Protein AF-A0A7W1AV63-F1 (afdb_monomer)

pLDDT: mean 93.71, std 8.54, range [54.28, 98.62]

Secondary structure (DSSP, 8-state):
----STTHHHHHHHHHHHHHT------HHHHHHHHHHHT---B--TT-TTSSSB-HHHHHHHHHHHHHHHHHHHHT-

Radius of gyration: 14.27 Å; Cα contacts (8 Å, |Δi|>4): 55; chains: 1; bounding box: 32×38×35 Å

Sequence (77 aa):
MGIDDLFYPDNRIRSLCDRENIPVITLAPELQAYAEKTGSFLHGFGSDLGNGHWNVVGHRVAGELIAQKLKDIVLGK

Structure (mmCIF, N/CA/C/O backbone):
data_AF-A0A7W1AV63-F1
#
_entry.id   AF-A0A7W1AV63-F1
#
loop_
_atom_site.group_PDB
_atom_site.id
_atom_site.type_symbol
_atom_site.label_atom_id
_atom_site.label_alt_id
_atom_site.label_comp_id
_atom_site.label_asym_id
_atom_site.label_entity_id
_atom_site.label_seq_id
_atom_site.pdbx_PDB_ins_code
_atom_site.Cartn_x
_atom_site.Cartn_y
_atom_site.Cartn_z
_atom_site.occupancy
_atom_site.B_iso_or_equiv
_atom_site.auth_seq_id
_atom_site.auth_comp_id
_atom_site.auth_asym_id
_atom_site.auth_atom_id
_atom_site.pdbx_PDB_model_num
ATOM 1 N N . MET A 1 1 ? -1.001 -26.986 1.870 1.00 54.28 1 MET A N 1
ATOM 2 C CA . MET A 1 1 ? -0.400 -25.935 2.719 1.00 54.28 1 MET A CA 1
ATOM 3 C C . MET A 1 1 ? -1.494 -24.903 2.937 1.00 54.28 1 MET A C 1
ATOM 5 O O . MET A 1 1 ? -2.037 -24.450 1.945 1.00 54.28 1 MET A O 1
ATOM 9 N N . GLY A 1 2 ? -1.918 -24.663 4.182 1.00 63.34 2 GLY A N 1
ATOM 10 C CA . GLY A 1 2 ? -3.129 -23.891 4.522 1.00 63.34 2 GLY A CA 1
ATOM 11 C C . GLY A 1 2 ? -2.962 -22.373 4.417 1.00 63.34 2 GLY A C 1
ATOM 12 O O . GLY A 1 2 ? -3.120 -21.680 5.415 1.00 63.34 2 GLY A O 1
ATOM 13 N N . ILE A 1 3 ? -2.567 -21.884 3.241 1.00 72.62 3 ILE A N 1
ATOM 14 C CA . ILE A 1 3 ? -2.595 -20.460 2.895 1.00 72.62 3 ILE A CA 1
ATOM 15 C C . ILE A 1 3 ? -3.648 -20.317 1.800 1.00 72.62 3 ILE A C 1
ATOM 17 O O . ILE A 1 3 ? -3.449 -20.825 0.697 1.00 72.62 3 ILE A O 1
ATOM 21 N N . ASP A 1 4 ? -4.762 -19.674 2.137 1.00 78.44 4 ASP A N 1
ATOM 22 C CA . ASP A 1 4 ? -5.934 -19.593 1.259 1.00 78.44 4 ASP A CA 1
ATOM 23 C C . ASP A 1 4 ? -5.787 -18.508 0.180 1.00 78.44 4 ASP A C 1
ATOM 25 O O . ASP A 1 4 ? -6.332 -18.645 -0.913 1.00 78.44 4 ASP A O 1
ATOM 29 N N . ASP A 1 5 ? -5.011 -17.454 0.453 1.00 88.19 5 ASP A N 1
ATOM 30 C CA . ASP A 1 5 ? -4.730 -16.373 -0.491 1.00 88.19 5 ASP A CA 1
ATOM 31 C C . ASP A 1 5 ? -3.387 -15.668 -0.195 1.00 88.19 5 ASP A C 1
ATOM 33 O O . ASP A 1 5 ? -2.760 -15.856 0.853 1.00 88.19 5 ASP A O 1
ATOM 37 N N . LEU A 1 6 ? -2.938 -14.829 -1.138 1.00 89.62 6 LEU A N 1
ATOM 38 C CA . LEU A 1 6 ? -1.731 -13.997 -0.994 1.00 89.62 6 LEU A CA 1
ATOM 39 C C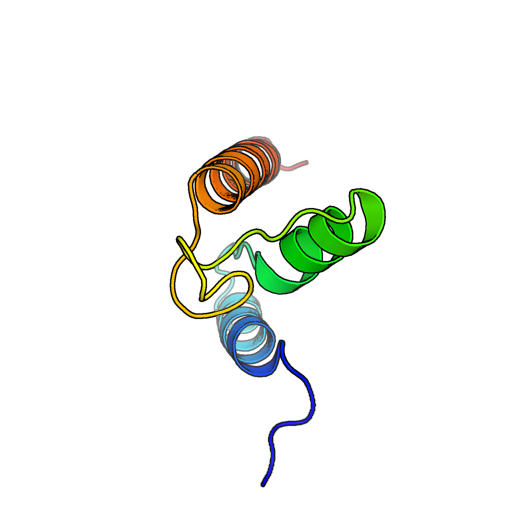 . LEU A 1 6 ? -1.855 -12.934 0.112 1.00 89.62 6 LEU A C 1
ATOM 41 O O . LEU A 1 6 ? -0.855 -12.340 0.513 1.00 89.62 6 LEU A O 1
ATOM 45 N N . PHE A 1 7 ? -3.067 -12.698 0.609 1.00 93.81 7 PHE A N 1
ATOM 46 C CA . PHE A 1 7 ? -3.394 -11.715 1.633 1.00 93.81 7 PHE A CA 1
ATOM 47 C C . PHE A 1 7 ? -3.502 -12.325 3.030 1.00 93.81 7 PHE A C 1
ATOM 49 O O . PHE A 1 7 ? -3.767 -11.594 3.981 1.00 93.81 7 PHE A O 1
ATOM 56 N N . TYR A 1 8 ? -3.251 -13.627 3.197 1.00 93.62 8 TYR A N 1
ATOM 57 C CA . TYR A 1 8 ? -3.364 -14.315 4.479 1.00 93.62 8 TYR A CA 1
ATOM 58 C C . TYR A 1 8 ? -2.622 -13.597 5.623 1.00 93.62 8 TYR A C 1
ATOM 60 O O . TYR A 1 8 ? -3.205 -13.470 6.704 1.00 93.62 8 TYR A O 1
ATOM 68 N N . PRO A 1 9 ? -1.392 -13.065 5.438 1.00 92.12 9 PRO A N 1
ATOM 69 C CA . PRO A 1 9 ? -0.738 -12.266 6.473 1.00 92.12 9 PRO A CA 1
ATOM 70 C C . PRO A 1 9 ? -1.548 -11.025 6.881 1.00 92.12 9 PRO A C 1
ATOM 72 O O . PRO A 1 9 ? -1.784 -10.822 8.074 1.00 92.12 9 PRO A O 1
ATOM 75 N N . ASP A 1 10 ? -2.025 -10.243 5.910 1.00 95.12 10 ASP A N 1
ATOM 76 C CA . ASP A 1 10 ? -2.848 -9.048 6.137 1.00 95.12 10 ASP A CA 1
ATOM 77 C C . ASP A 1 10 ? -4.176 -9.424 6.818 1.00 95.12 10 ASP A C 1
ATOM 79 O O . ASP A 1 10 ? -4.560 -8.805 7.811 1.00 95.12 10 ASP A O 1
ATOM 83 N N . ASN A 1 11 ? -4.839 -10.486 6.351 1.00 94.12 11 ASN A N 1
ATOM 84 C CA . ASN A 1 11 ? -6.100 -10.993 6.900 1.00 94.12 11 ASN A CA 1
ATOM 85 C C . ASN A 1 11 ? -5.944 -11.467 8.352 1.00 94.12 11 ASN A C 1
ATOM 87 O O . ASN A 1 11 ? -6.802 -11.201 9.200 1.00 94.12 11 ASN A O 1
ATOM 91 N N . ARG A 1 12 ? -4.829 -12.132 8.674 1.00 94.88 12 ARG A N 1
ATOM 92 C CA . ARG A 1 12 ? -4.537 -12.606 10.031 1.00 94.88 12 ARG A CA 1
ATOM 93 C C . ARG A 1 12 ? -4.280 -11.450 10.996 1.00 94.88 12 ARG A C 1
ATOM 95 O O . ARG A 1 12 ? -4.780 -11.489 12.120 1.00 94.88 12 ARG A O 1
ATOM 102 N N . ILE A 1 13 ? -3.530 -10.430 10.571 1.00 96.00 13 ILE A N 1
ATOM 103 C CA . ILE A 1 13 ? -3.300 -9.221 11.377 1.00 96.00 13 ILE A CA 1
ATOM 104 C C . ILE A 1 13 ? -4.604 -8.446 11.559 1.00 96.00 13 ILE A C 1
ATOM 106 O O . ILE A 1 13 ? -4.933 -8.085 12.686 1.00 96.00 13 ILE A O 1
ATOM 110 N N . ARG A 1 14 ? -5.390 -8.272 10.491 1.00 96.25 14 ARG A N 1
ATOM 111 C CA . ARG A 1 14 ? -6.711 -7.640 10.560 1.00 96.25 14 ARG A CA 1
ATOM 112 C C . ARG A 1 14 ? -7.623 -8.338 11.567 1.00 96.25 14 ARG A C 1
ATOM 114 O O . ARG A 1 14 ? -8.139 -7.680 12.456 1.00 96.25 14 ARG A O 1
ATOM 121 N N . SER A 1 15 ? -7.719 -9.665 11.506 1.00 96.06 15 SER A N 1
ATOM 122 C CA . SER A 1 15 ? -8.550 -10.451 12.433 1.00 96.06 15 SER A CA 1
ATOM 123 C C . SER A 1 15 ? -8.151 -10.267 13.904 1.00 96.06 15 SER A C 1
ATOM 125 O O . SER A 1 15 ? -9.006 -10.258 14.789 1.00 96.06 15 SER A O 1
ATOM 127 N N . LEU A 1 16 ? -6.849 -10.143 14.186 1.00 97.56 16 LEU A N 1
ATOM 128 C CA . LEU A 1 16 ? -6.355 -9.820 15.526 1.00 97.56 16 LEU A CA 1
ATOM 129 C C . LEU A 1 16 ? -6.774 -8.400 15.924 1.00 97.56 16 LEU A C 1
ATOM 131 O O . LEU A 1 16 ? -7.353 -8.212 16.987 1.00 97.56 16 LEU A O 1
ATOM 135 N N . CYS A 1 17 ? -6.495 -7.420 15.071 1.00 97.81 17 CYS A N 1
ATOM 136 C CA . CYS A 1 17 ? -6.807 -6.019 15.316 1.00 97.81 17 CYS A CA 1
ATOM 137 C C . CYS A 1 17 ? -8.307 -5.780 15.542 1.00 97.81 17 CYS A C 1
ATOM 139 O O . CYS A 1 17 ? -8.661 -5.079 16.486 1.00 97.81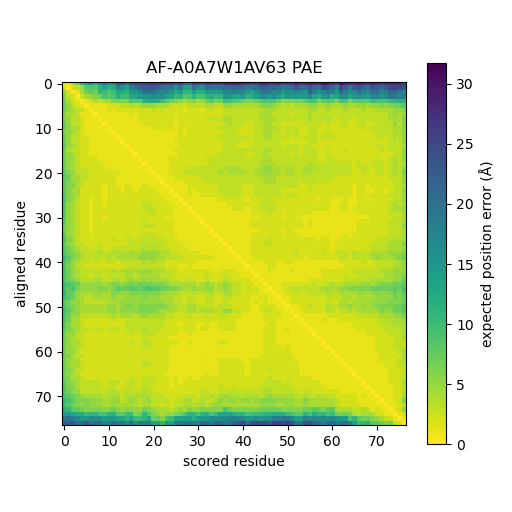 17 CYS A O 1
ATOM 141 N N . ASP A 1 18 ? -9.175 -6.425 14.761 1.00 97.00 18 ASP A N 1
ATOM 142 C CA . ASP A 1 18 ? -10.630 -6.336 14.909 1.00 97.00 18 ASP A CA 1
ATOM 143 C C . ASP A 1 18 ? -11.086 -6.862 16.281 1.00 97.00 18 ASP A C 1
ATOM 145 O O . ASP A 1 18 ? -11.904 -6.231 16.950 1.00 97.00 18 ASP A O 1
ATOM 149 N N . ARG A 1 19 ? -10.517 -7.983 16.751 1.00 98.19 19 ARG A N 1
ATOM 150 C CA . ARG A 1 19 ? -10.829 -8.544 18.077 1.00 98.19 19 ARG A CA 1
ATOM 151 C C . ARG A 1 19 ? -10.375 -7.633 19.218 1.00 98.19 19 ARG A C 1
ATOM 153 O O . ARG A 1 19 ? -11.081 -7.506 20.214 1.00 98.19 19 ARG A O 1
ATOM 160 N N . GLU A 1 20 ? -9.203 -7.023 19.077 1.00 98.38 20 GLU A N 1
ATOM 161 C CA . GLU A 1 20 ? -8.600 -6.180 20.115 1.00 98.38 20 GLU A CA 1
ATOM 162 C C . GLU A 1 20 ? -9.004 -4.694 19.996 1.00 98.38 20 GLU A C 1
ATOM 164 O O . GLU A 1 20 ? -8.518 -3.865 20.762 1.00 98.38 20 GLU A O 1
ATOM 169 N N . ASN A 1 21 ? -9.902 -4.340 19.065 1.00 96.00 21 ASN A N 1
ATOM 170 C CA . ASN A 1 21 ? -10.320 -2.960 18.770 1.00 96.00 21 ASN A CA 1
ATOM 171 C C . ASN A 1 21 ? -9.144 -2.020 18.428 1.00 96.00 21 ASN A C 1
ATOM 173 O O . ASN A 1 21 ? -9.096 -0.865 18.856 1.00 96.00 21 ASN A O 1
ATOM 177 N N . ILE A 1 22 ? -8.188 -2.515 17.643 1.00 95.81 22 ILE A N 1
ATOM 178 C CA . ILE A 1 22 ? -7.030 -1.759 17.161 1.00 95.81 22 ILE A CA 1
ATOM 179 C C . ILE A 1 22 ? -7.294 -1.335 15.708 1.00 95.81 22 ILE A C 1
ATOM 181 O O . ILE A 1 22 ? -7.485 -2.202 14.857 1.00 95.81 22 ILE A O 1
ATOM 185 N N . PRO A 1 23 ? -7.260 -0.033 15.368 1.00 94.44 23 PRO A N 1
ATOM 186 C CA . PRO A 1 23 ? -7.325 0.399 13.974 1.00 94.44 23 PRO A CA 1
ATOM 187 C C . PRO A 1 23 ? -6.175 -0.193 13.151 1.00 94.44 23 PRO A C 1
ATOM 189 O O . PRO A 1 23 ? -5.014 -0.132 13.558 1.00 94.44 23 PRO A O 1
ATOM 192 N N . VAL A 1 24 ? -6.485 -0.742 11.976 1.00 95.38 24 VAL A N 1
ATOM 193 C CA . VAL A 1 24 ? -5.513 -1.441 11.125 1.00 95.38 24 VAL A CA 1
ATOM 194 C C . VAL A 1 24 ? -5.620 -1.009 9.668 1.00 95.38 24 VAL A C 1
ATOM 196 O O . VAL A 1 24 ? -6.706 -0.886 9.101 1.00 95.38 24 VAL A O 1
ATOM 199 N N . ILE A 1 25 ? -4.461 -0.816 9.040 1.00 95.94 25 ILE A N 1
ATOM 200 C CA . ILE A 1 25 ? -4.328 -0.557 7.608 1.00 95.94 25 ILE A CA 1
ATOM 201 C C . ILE A 1 25 ? -3.631 -1.766 6.979 1.00 95.94 25 ILE A C 1
ATOM 203 O O . ILE A 1 25 ? -2.466 -2.024 7.264 1.00 95.94 25 ILE A O 1
ATOM 207 N N . THR A 1 26 ? -4.336 -2.489 6.109 1.00 95.50 26 THR A N 1
ATOM 208 C CA . THR A 1 26 ? -3.756 -3.543 5.259 1.00 95.50 26 THR A CA 1
ATOM 209 C C . THR A 1 26 ? -3.490 -2.965 3.877 1.00 95.50 26 THR A C 1
ATOM 211 O O . THR A 1 26 ? -4.388 -2.359 3.286 1.00 95.50 26 THR A O 1
ATOM 214 N N . LEU A 1 27 ? -2.275 -3.128 3.361 1.00 96.88 27 LEU A N 1
ATOM 215 C CA . LEU A 1 27 ? -1.850 -2.476 2.119 1.00 96.88 27 LEU A CA 1
ATOM 216 C C . LEU A 1 27 ? -1.825 -3.426 0.926 1.00 96.88 27 LEU A C 1
ATOM 218 O O . LEU A 1 27 ? -1.928 -2.949 -0.201 1.00 96.88 27 LEU A O 1
ATOM 222 N N . ALA A 1 28 ? -1.700 -4.739 1.136 1.00 95.38 28 ALA A N 1
ATOM 223 C CA . ALA A 1 28 ? -1.475 -5.663 0.029 1.00 95.38 28 ALA A CA 1
ATOM 224 C C . ALA A 1 28 ? -2.603 -5.643 -1.02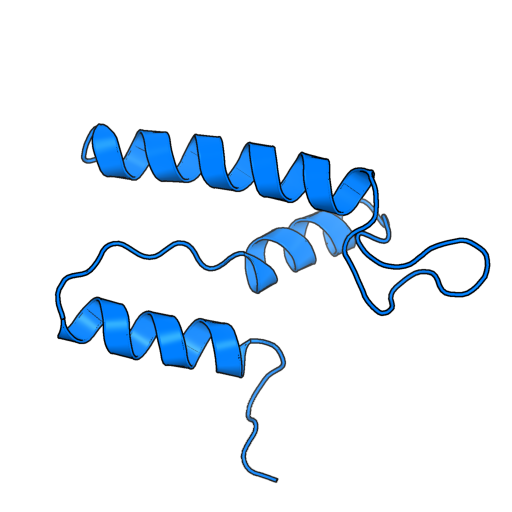9 1.00 95.38 28 ALA A C 1
ATOM 226 O O . ALA A 1 28 ? -2.269 -5.522 -2.210 1.00 95.38 28 ALA A O 1
ATOM 227 N N . PRO A 1 29 ? -3.906 -5.649 -0.668 1.00 94.81 29 PRO A N 1
ATOM 228 C CA . PRO A 1 29 ? -4.981 -5.577 -1.664 1.00 94.81 29 PRO A CA 1
ATOM 229 C C . PRO A 1 29 ? -5.009 -4.246 -2.432 1.00 94.81 29 PRO A C 1
ATOM 231 O O . PRO A 1 29 ? -5.232 -4.218 -3.638 1.00 94.81 29 PRO A O 1
ATOM 234 N N . GLU A 1 30 ? -4.733 -3.134 -1.748 1.00 96.69 30 GLU A N 1
ATOM 235 C CA . GLU A 1 30 ? -4.748 -1.787 -2.337 1.00 96.69 30 GLU A CA 1
ATOM 236 C C . GLU A 1 30 ? -3.582 -1.587 -3.314 1.00 96.69 30 GLU A C 1
ATOM 238 O O . GLU A 1 30 ? -3.735 -1.023 -4.399 1.00 96.69 30 GLU A O 1
ATOM 243 N N . LEU A 1 31 ? -2.402 -2.090 -2.944 1.00 97.31 31 LEU A N 1
ATOM 244 C CA . LEU A 1 31 ? -1.222 -2.069 -3.799 1.00 97.31 31 LEU A CA 1
ATOM 245 C C . LEU A 1 31 ? -1.400 -2.989 -5.013 1.00 97.31 31 LEU A C 1
ATOM 247 O O . LEU A 1 31 ? -1.008 -2.599 -6.113 1.00 97.31 31 LEU A O 1
ATOM 251 N N . GLN A 1 32 ? -2.030 -4.160 -4.848 1.00 96.44 32 GLN A N 1
ATOM 252 C CA . GLN A 1 32 ? -2.391 -5.017 -5.982 1.00 96.44 32 GLN A CA 1
ATOM 253 C C . GLN A 1 32 ? -3.335 -4.282 -6.941 1.00 96.44 32 GLN A C 1
ATOM 255 O O . GLN A 1 32 ? -3.026 -4.191 -8.127 1.00 96.44 32 GLN A O 1
ATOM 260 N N . ALA A 1 33 ? -4.417 -3.682 -6.437 1.00 97.38 33 ALA A N 1
ATOM 261 C CA . ALA A 1 33 ? -5.366 -2.945 -7.269 1.00 97.38 33 ALA A CA 1
ATOM 262 C C . ALA A 1 33 ? -4.697 -1.787 -8.036 1.00 97.38 33 ALA A C 1
ATOM 264 O O . ALA A 1 33 ? -5.000 -1.547 -9.208 1.00 97.38 33 ALA A O 1
ATOM 265 N N . TYR A 1 34 ? -3.750 -1.078 -7.409 1.00 98.25 34 TYR A N 1
ATOM 266 C CA . TYR A 1 34 ? -2.954 -0.057 -8.093 1.00 98.25 34 TYR A CA 1
ATOM 267 C C . TYR A 1 34 ? -2.085 -0.655 -9.207 1.00 98.25 34 TYR A C 1
ATOM 269 O O . TYR A 1 34 ? -2.059 -0.119 -10.320 1.00 98.25 34 TYR A O 1
ATOM 277 N N . ALA A 1 35 ? -1.368 -1.745 -8.923 1.00 97.56 35 ALA A N 1
ATOM 278 C CA . ALA A 1 35 ? -0.500 -2.411 -9.890 1.00 97.56 35 ALA A CA 1
ATOM 279 C C . ALA A 1 35 ? -1.297 -2.921 -11.101 1.00 97.56 35 ALA A C 1
ATOM 281 O O . ALA A 1 35 ? -0.914 -2.653 -12.237 1.00 97.56 35 ALA A O 1
ATOM 282 N N . GLU A 1 36 ? -2.448 -3.556 -10.872 1.00 97.62 36 GLU A N 1
ATOM 283 C CA . GLU A 1 36 ? -3.349 -4.039 -11.926 1.00 97.62 36 GLU A CA 1
ATOM 284 C C . GLU A 1 36 ? -3.903 -2.894 -12.777 1.00 97.62 36 GLU A C 1
ATOM 286 O O . GLU A 1 36 ? -3.902 -2.966 -14.005 1.00 97.62 36 GLU A O 1
ATOM 291 N N . LYS A 1 37 ? -4.321 -1.796 -12.137 1.00 98.25 37 LYS A N 1
ATOM 292 C CA . LYS A 1 37 ? -4.861 -0.621 -12.832 1.00 98.25 37 LYS A CA 1
ATOM 293 C C . LYS A 1 37 ? -3.821 0.096 -13.695 1.00 98.25 37 LYS A C 1
ATOM 295 O O . LYS A 1 37 ? -4.177 0.693 -14.708 1.00 98.25 37 LYS A O 1
ATOM 300 N N . THR A 1 38 ? -2.561 0.117 -13.264 1.00 97.88 38 THR A N 1
ATOM 301 C CA . THR A 1 38 ? -1.507 0.937 -13.889 1.00 97.88 38 THR A CA 1
ATOM 302 C C . THR A 1 38 ? -0.509 0.136 -14.719 1.00 97.88 38 THR A C 1
ATOM 304 O O . THR A 1 38 ? 0.266 0.734 -15.462 1.00 97.88 38 THR A O 1
ATOM 307 N N . GLY A 1 39 ? -0.479 -1.190 -14.574 1.00 96.94 39 GLY A N 1
ATOM 308 C CA . GLY A 1 39 ? 0.562 -2.050 -15.140 1.00 96.94 39 GLY A CA 1
ATOM 309 C C . GLY A 1 39 ? 1.950 -1.842 -14.519 1.00 96.94 39 GLY A C 1
ATOM 310 O O . GLY A 1 39 ? 2.944 -2.269 -15.102 1.00 96.94 39 GLY A O 1
ATOM 311 N N . SER A 1 40 ? 2.053 -1.158 -13.372 1.00 96.56 40 SER A N 1
ATOM 312 C CA . SER A 1 40 ? 3.337 -0.850 -12.730 1.00 96.56 40 SER A CA 1
ATOM 313 C C . SER A 1 40 ? 3.762 -1.935 -11.744 1.00 96.56 40 SER A C 1
ATOM 315 O O . SER A 1 40 ? 3.002 -2.302 -10.850 1.00 96.56 40 SER A O 1
ATOM 317 N N . PHE A 1 41 ? 5.021 -2.371 -11.825 1.00 97.88 41 PHE A N 1
ATOM 318 C CA . PHE A 1 41 ? 5.639 -3.152 -10.754 1.00 97.88 41 PHE A CA 1
ATOM 319 C C . PHE A 1 41 ? 5.924 -2.258 -9.545 1.00 97.88 41 PHE A C 1
ATOM 321 O O . PHE A 1 41 ? 6.600 -1.234 -9.664 1.00 97.88 41 PHE A O 1
ATOM 328 N N . LEU A 1 42 ? 5.441 -2.663 -8.370 1.00 98.31 42 LEU A N 1
ATOM 329 C CA . LEU A 1 42 ? 5.639 -1.943 -7.104 1.00 98.31 42 LEU A CA 1
ATOM 330 C C . LEU A 1 42 ? 6.789 -2.507 -6.263 1.00 98.31 42 LEU A C 1
ATOM 332 O O . LEU A 1 42 ? 7.155 -1.932 -5.239 1.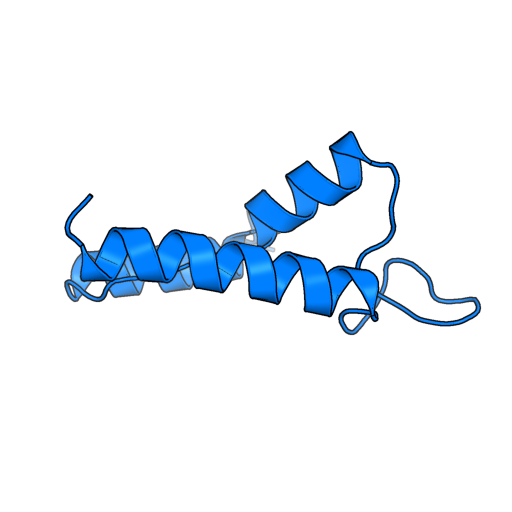00 98.31 42 LEU A O 1
ATOM 336 N N . HIS A 1 43 ? 7.387 -3.605 -6.715 1.00 97.94 43 HIS A N 1
ATOM 337 C CA . HIS A 1 43 ? 8.473 -4.304 -6.043 1.00 97.94 43 HIS A CA 1
ATOM 338 C C . HIS A 1 43 ? 9.621 -4.575 -7.003 1.00 97.94 43 HIS A C 1
ATOM 340 O O . HIS A 1 43 ? 9.435 -4.608 -8.224 1.00 97.94 43 HIS A O 1
ATOM 346 N N . GLY A 1 44 ? 10.795 -4.796 -6.427 1.00 97.44 44 GLY A N 1
ATOM 347 C CA . GLY A 1 44 ? 11.954 -5.283 -7.154 1.00 97.44 44 GLY A CA 1
ATOM 348 C C . GLY A 1 44 ? 12.727 -4.200 -7.890 1.00 97.44 44 GLY A C 1
ATOM 349 O O . GLY A 1 44 ? 12.254 -3.081 -8.105 1.00 97.44 44 GLY A O 1
ATOM 350 N N . PHE A 1 45 ? 13.956 -4.540 -8.264 1.00 96.56 45 PHE A N 1
ATOM 351 C CA . PHE A 1 45 ? 14.918 -3.613 -8.855 1.00 96.56 45 PHE A CA 1
ATOM 352 C C . PHE A 1 45 ? 15.677 -4.287 -9.999 1.00 96.56 45 PHE A C 1
ATOM 354 O O . PHE A 1 45 ? 15.895 -5.498 -9.988 1.00 96.56 45 PHE A O 1
ATOM 361 N N . GLY A 1 46 ? 16.129 -3.494 -10.974 1.00 94.94 46 GLY A N 1
ATOM 362 C CA . GLY A 1 46 ? 16.914 -4.000 -12.101 1.00 94.94 46 GLY A CA 1
ATOM 363 C C . GLY A 1 46 ? 16.161 -5.078 -12.882 1.00 94.94 46 GLY A C 1
ATOM 364 O O . GLY A 1 46 ? 15.059 -4.835 -13.361 1.00 94.94 46 GLY A O 1
ATOM 365 N N . SER A 1 47 ? 16.761 -6.261 -13.011 1.00 95.25 47 SER A N 1
ATOM 366 C CA . SER A 1 47 ? 16.160 -7.412 -13.696 1.00 95.25 47 SER A CA 1
ATOM 367 C C . SER A 1 47 ? 15.168 -8.210 -12.842 1.00 95.25 47 SER A C 1
ATOM 369 O O . SER A 1 47 ? 14.528 -9.109 -13.374 1.00 95.25 47 SER A O 1
ATOM 371 N N . ASP A 1 4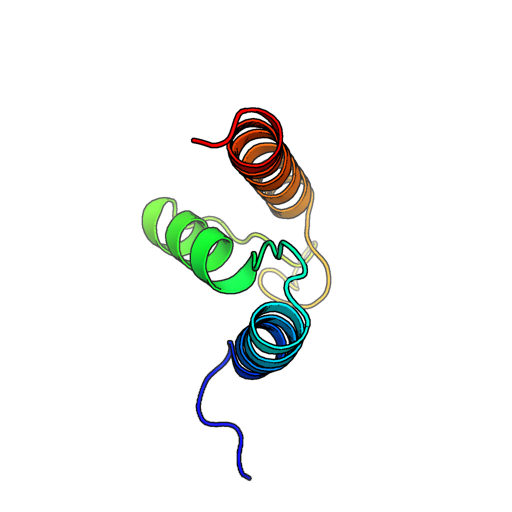8 ? 15.039 -7.913 -11.546 1.00 95.31 48 ASP A N 1
ATOM 372 C CA . ASP A 1 48 ? 14.189 -8.653 -10.600 1.00 95.31 48 ASP A CA 1
ATOM 373 C C . ASP A 1 48 ? 12.895 -7.887 -10.268 1.00 95.31 48 ASP A C 1
ATOM 375 O O . ASP A 1 48 ? 12.480 -7.777 -9.116 1.00 95.31 48 ASP A O 1
ATOM 379 N N . LEU A 1 49 ? 12.279 -7.267 -11.281 1.00 96.06 49 LEU A N 1
ATOM 380 C CA . LEU A 1 49 ? 11.027 -6.526 -11.115 1.00 96.06 49 LEU A CA 1
ATOM 381 C C . LEU A 1 49 ? 9.879 -7.462 -10.719 1.00 96.06 49 LEU A C 1
ATOM 383 O O . LEU A 1 49 ? 9.704 -8.532 -11.296 1.00 96.06 49 LEU A O 1
ATOM 387 N N . GLY A 1 50 ? 9.070 -7.016 -9.757 1.00 94.12 50 GLY A N 1
ATOM 388 C CA . GLY A 1 50 ? 7.934 -7.772 -9.228 1.00 94.12 50 GLY A CA 1
ATOM 389 C C . GLY A 1 50 ? 8.251 -8.674 -8.037 1.00 94.12 50 GLY A C 1
ATOM 390 O O . GLY A 1 50 ? 7.332 -9.297 -7.516 1.00 94.12 50 GLY A O 1
ATOM 391 N N . ASN A 1 51 ? 9.500 -8.706 -7.562 1.00 94.56 51 ASN A N 1
ATOM 392 C CA . ASN A 1 51 ? 9.917 -9.526 -6.423 1.00 94.56 51 ASN A CA 1
ATOM 393 C C . ASN A 1 51 ? 10.529 -8.691 -5.288 1.00 94.56 51 ASN A C 1
ATOM 395 O O . ASN A 1 51 ? 10.988 -7.567 -5.480 1.00 94.56 51 ASN A O 1
ATOM 399 N N . GLY A 1 52 ? 10.572 -9.259 -4.082 1.00 94.19 52 GLY A N 1
ATOM 400 C CA . GLY A 1 52 ? 11.308 -8.682 -2.956 1.00 94.19 52 GLY A CA 1
ATOM 401 C C . GLY A 1 52 ? 10.683 -7.409 -2.373 1.00 94.19 52 GLY A C 1
ATOM 402 O O . GLY A 1 52 ? 9.489 -7.360 -2.090 1.00 94.19 52 GLY A O 1
ATOM 403 N N . HIS A 1 53 ? 11.512 -6.396 -2.108 1.00 96.94 53 HIS A N 1
ATOM 404 C CA . HIS A 1 53 ? 11.105 -5.158 -1.433 1.00 96.94 53 HIS A CA 1
ATOM 405 C C . HIS A 1 53 ? 10.362 -4.189 -2.355 1.00 96.94 53 HIS A C 1
ATOM 407 O O . HIS A 1 53 ? 10.510 -4.240 -3.576 1.00 96.94 53 HIS A O 1
ATOM 413 N N . TRP A 1 54 ? 9.601 -3.262 -1.763 1.00 98.00 54 TRP A N 1
ATOM 414 C CA . TRP A 1 54 ? 9.033 -2.143 -2.509 1.00 98.00 54 TRP A CA 1
ATOM 415 C C . TRP A 1 54 ? 10.124 -1.352 -3.222 1.00 98.00 54 TRP A C 1
ATOM 417 O O . TRP A 1 54 ? 11.166 -1.034 -2.650 1.00 98.00 54 TRP A O 1
ATOM 427 N N . ASN A 1 55 ? 9.853 -1.006 -4.474 1.00 98.19 55 ASN A N 1
ATOM 428 C CA . ASN A 1 55 ? 10.674 -0.065 -5.218 1.00 98.19 55 ASN A CA 1
ATOM 429 C C . ASN A 1 55 ? 10.210 1.375 -4.949 1.00 98.19 55 ASN A C 1
ATOM 431 O O . ASN A 1 55 ? 9.336 1.622 -4.115 1.00 98.19 55 ASN A O 1
ATOM 435 N N . VAL A 1 56 ? 10.783 2.351 -5.657 1.00 98.06 56 VAL A N 1
ATOM 436 C CA . VAL A 1 56 ? 10.428 3.770 -5.476 1.00 98.06 56 VAL A CA 1
ATOM 437 C C . VAL A 1 56 ? 8.933 4.043 -5.691 1.00 98.06 56 VAL A C 1
ATOM 439 O O . VAL A 1 56 ? 8.341 4.843 -4.966 1.00 98.06 56 VAL A O 1
ATOM 442 N N . VAL A 1 57 ? 8.300 3.351 -6.643 1.00 98.06 57 VAL A N 1
ATOM 443 C CA . VAL A 1 57 ? 6.865 3.488 -6.910 1.00 98.06 57 VAL A CA 1
ATOM 444 C C . VAL A 1 57 ? 6.065 2.837 -5.786 1.00 98.06 57 VAL A C 1
ATOM 446 O O . VAL A 1 57 ? 5.154 3.473 -5.262 1.00 98.06 57 VAL A O 1
ATOM 449 N N . GLY A 1 58 ? 6.442 1.628 -5.357 1.00 98.38 58 GLY A N 1
ATOM 450 C CA . GLY A 1 58 ? 5.801 0.938 -4.234 1.00 98.38 58 GLY A CA 1
ATOM 451 C C . GLY A 1 58 ? 5.834 1.747 -2.940 1.00 98.38 58 GLY A C 1
ATOM 452 O O . GLY A 1 58 ? 4.792 1.948 -2.321 1.00 98.38 58 GLY A O 1
ATOM 453 N N . HIS A 1 59 ? 6.997 2.295 -2.575 1.00 98.56 59 HIS A N 1
ATOM 454 C CA . HIS A 1 59 ? 7.135 3.154 -1.397 1.00 98.56 59 HIS A CA 1
ATOM 455 C C . HIS A 1 59 ? 6.262 4.410 -1.481 1.00 98.56 59 HIS A C 1
ATOM 457 O O . HIS A 1 59 ? 5.604 4.758 -0.499 1.00 98.56 59 HIS A O 1
ATOM 463 N N . ARG A 1 60 ? 6.226 5.078 -2.642 1.00 98.62 60 ARG A N 1
ATOM 464 C CA . ARG A 1 60 ? 5.398 6.274 -2.840 1.00 98.62 60 ARG A CA 1
ATOM 465 C C . ARG A 1 60 ? 3.910 5.955 -2.683 1.00 98.62 60 ARG A C 1
ATOM 467 O O . ARG A 1 60 ? 3.235 6.607 -1.892 1.00 98.62 60 ARG A O 1
ATOM 474 N N . VAL A 1 61 ? 3.417 4.939 -3.393 1.00 98.44 61 VAL A N 1
ATOM 475 C CA . VAL A 1 61 ? 1.994 4.556 -3.367 1.00 98.44 61 VAL A CA 1
ATOM 476 C C . VAL A 1 61 ? 1.583 4.088 -1.970 1.00 98.44 61 VAL A C 1
ATOM 478 O O . VAL A 1 61 ? 0.541 4.502 -1.470 1.00 98.44 61 VAL A O 1
ATOM 481 N N . ALA A 1 62 ? 2.417 3.288 -1.298 1.00 98.38 62 ALA A N 1
ATOM 482 C CA . ALA A 1 62 ? 2.166 2.882 0.082 1.00 98.38 62 ALA A CA 1
ATOM 483 C C . ALA A 1 62 ? 2.069 4.096 1.021 1.00 98.38 62 ALA A C 1
ATOM 485 O O . ALA A 1 62 ? 1.132 4.182 1.810 1.00 98.38 62 ALA A O 1
ATOM 486 N N . GLY A 1 63 ? 2.988 5.061 0.907 1.00 98.44 63 GLY A N 1
ATOM 487 C CA . GLY A 1 63 ? 2.957 6.288 1.706 1.00 98.44 63 GLY A CA 1
ATOM 488 C C . GLY A 1 63 ? 1.684 7.113 1.492 1.00 98.44 63 GLY A C 1
ATOM 489 O O . GLY A 1 63 ? 1.053 7.531 2.463 1.00 98.44 63 GLY A O 1
ATOM 490 N N . GLU A 1 64 ? 1.271 7.296 0.236 1.00 98.19 64 GLU A N 1
ATOM 491 C CA . GLU A 1 64 ? 0.036 8.005 -0.129 1.00 98.19 64 GLU A CA 1
ATOM 492 C C . GLU A 1 64 ? -1.212 7.310 0.451 1.00 98.19 64 GLU A C 1
ATOM 494 O O . GLU A 1 64 ? -2.061 7.964 1.063 1.00 98.19 64 GLU A O 1
ATOM 499 N N . LEU A 1 65 ? -1.297 5.979 0.330 1.00 97.62 65 LEU A N 1
ATOM 500 C CA . LEU A 1 65 ? -2.408 5.182 0.864 1.00 97.62 65 LEU A CA 1
ATOM 501 C C . LEU A 1 65 ? -2.485 5.239 2.393 1.00 97.62 65 LEU A C 1
ATOM 503 O O . LEU A 1 65 ? -3.574 5.403 2.947 1.00 97.62 65 LEU A O 1
ATOM 507 N N . ILE A 1 66 ? -1.343 5.117 3.079 1.00 97.56 66 ILE A N 1
ATOM 508 C CA . ILE A 1 66 ? -1.284 5.212 4.542 1.00 97.56 66 ILE A CA 1
ATOM 509 C C . ILE A 1 66 ? -1.736 6.600 4.988 1.00 97.56 66 ILE A C 1
ATOM 511 O O . ILE A 1 66 ? -2.571 6.695 5.882 1.00 97.56 66 ILE A O 1
ATOM 515 N N . ALA A 1 67 ? -1.231 7.668 4.364 1.00 97.31 67 ALA A N 1
ATOM 516 C CA . ALA A 1 67 ? -1.602 9.034 4.722 1.00 97.31 67 ALA A CA 1
ATOM 517 C C . ALA A 1 67 ? -3.113 9.277 4.566 1.00 97.31 67 ALA A C 1
ATOM 519 O O . ALA A 1 67 ? -3.737 9.864 5.453 1.00 97.31 67 ALA A O 1
ATOM 520 N N . GLN A 1 68 ? -3.709 8.779 3.479 1.00 95.31 68 GLN A N 1
ATOM 521 C CA . GLN A 1 68 ? -5.148 8.886 3.248 1.00 95.31 68 GLN A CA 1
ATOM 522 C C . GLN A 1 68 ? -5.953 8.112 4.301 1.00 95.31 68 GLN A C 1
ATOM 524 O O . GLN A 1 68 ? -6.834 8.686 4.934 1.00 95.31 68 GLN A O 1
ATOM 529 N N . LYS A 1 69 ? -5.622 6.841 4.555 1.00 94.88 69 LYS A N 1
ATOM 530 C CA . LYS A 1 69 ? -6.356 6.026 5.538 1.00 94.88 69 LYS A CA 1
ATOM 531 C C . LYS A 1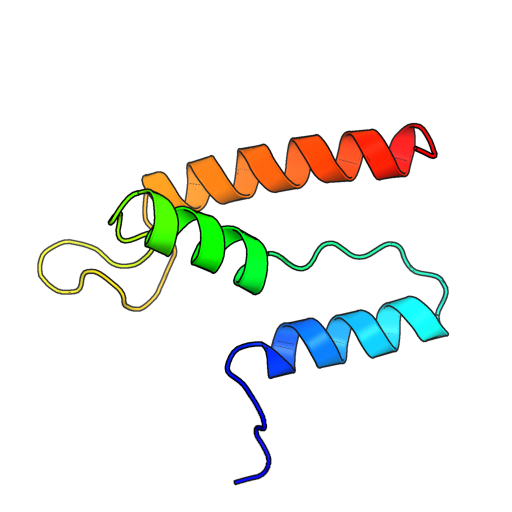 69 ? -6.164 6.526 6.969 1.00 94.88 69 LYS A C 1
ATOM 533 O O . LYS A 1 69 ? -7.104 6.509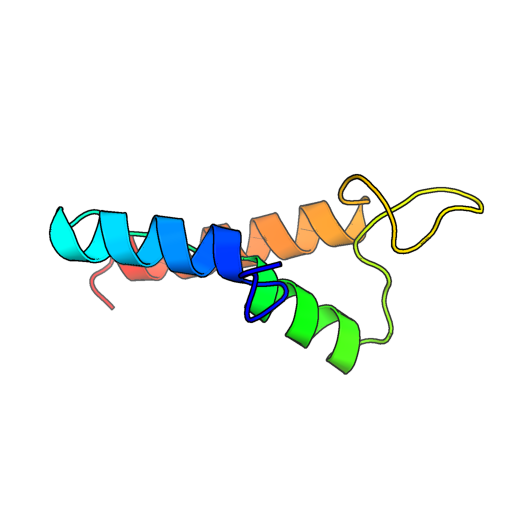 7.755 1.00 94.88 69 LYS A O 1
ATOM 538 N N . LEU A 1 70 ? -4.970 7.011 7.310 1.00 95.25 70 LEU A N 1
ATOM 539 C CA . LEU A 1 70 ? -4.696 7.583 8.626 1.00 95.25 70 LEU A CA 1
ATOM 540 C C . LEU A 1 70 ? -5.530 8.843 8.866 1.00 95.25 70 LEU A C 1
ATOM 542 O O . LEU A 1 70 ? -6.055 9.025 9.961 1.00 95.25 70 LEU A O 1
ATOM 546 N N . LYS A 1 71 ? -5.691 9.688 7.842 1.00 95.25 71 LYS A N 1
ATOM 547 C CA . LYS A 1 71 ? -6.593 10.840 7.904 1.00 95.25 71 LYS A CA 1
ATOM 548 C C . LYS A 1 71 ? -8.026 10.405 8.222 1.00 95.25 71 LYS A C 1
ATOM 550 O O . LYS A 1 71 ? -8.651 11.031 9.070 1.00 95.25 71 LYS A O 1
ATOM 555 N N . ASP A 1 72 ? -8.528 9.352 7.585 1.00 91.62 72 ASP A N 1
ATOM 556 C CA . ASP A 1 72 ? -9.897 8.872 7.812 1.00 91.62 72 ASP A CA 1
ATOM 557 C C . ASP A 1 72 ? -10.063 8.301 9.235 1.00 91.62 72 ASP A C 1
ATOM 559 O O . ASP A 1 72 ? -10.980 8.700 9.953 1.00 91.62 72 ASP A O 1
ATOM 563 N N . ILE A 1 73 ? -9.085 7.515 9.711 1.00 90.81 73 ILE A N 1
ATOM 564 C CA . ILE A 1 73 ? -9.038 6.995 11.092 1.00 90.81 73 ILE A CA 1
ATOM 565 C C . ILE A 1 73 ? -9.038 8.132 12.125 1.00 90.81 73 ILE A C 1
ATOM 567 O O . ILE A 1 73 ? -9.802 8.094 13.088 1.00 90.81 73 ILE A O 1
ATOM 571 N N . VAL A 1 74 ? -8.191 9.150 11.944 1.00 89.81 74 VAL A N 1
ATOM 572 C CA . VAL A 1 74 ? -8.059 10.266 12.900 1.00 89.81 74 VAL A CA 1
ATOM 573 C C . VAL A 1 74 ? -9.288 11.176 12.886 1.00 89.81 74 VAL A C 1
ATOM 575 O O . VAL A 1 74 ? -9.658 11.722 13.924 1.00 89.81 74 VAL A O 1
ATOM 578 N N . LEU A 1 75 ? -9.927 11.353 11.726 1.00 87.62 75 LEU A N 1
ATOM 579 C CA . LEU A 1 75 ? -11.112 12.202 11.584 1.00 87.62 75 LEU A CA 1
ATOM 580 C C . LEU A 1 75 ? -12.432 11.470 11.881 1.00 87.62 75 LEU A C 1
ATOM 582 O O . LEU A 1 75 ? -13.480 12.114 11.834 1.00 87.62 75 LEU A O 1
ATOM 586 N N . GLY A 1 76 ? -12.393 10.165 12.176 1.00 76.94 76 GLY A N 1
ATOM 587 C CA . GLY A 1 76 ? -13.582 9.348 12.433 1.00 76.94 76 GLY A CA 1
ATOM 588 C C . GLY A 1 76 ? -14.517 9.250 11.225 1.00 76.94 76 GLY A C 1
ATOM 589 O O . GLY A 1 76 ? -15.735 9.282 11.400 1.00 76.94 76 GLY A O 1
ATOM 590 N N . LYS A 1 77 ? -13.948 9.220 10.015 1.00 56.50 77 LYS A N 1
ATOM 591 C CA . LYS A 1 77 ? -14.683 9.102 8.749 1.00 56.50 77 LYS A CA 1
ATOM 592 C C . LYS A 1 77 ? -14.654 7.686 8.200 1.00 56.50 77 LY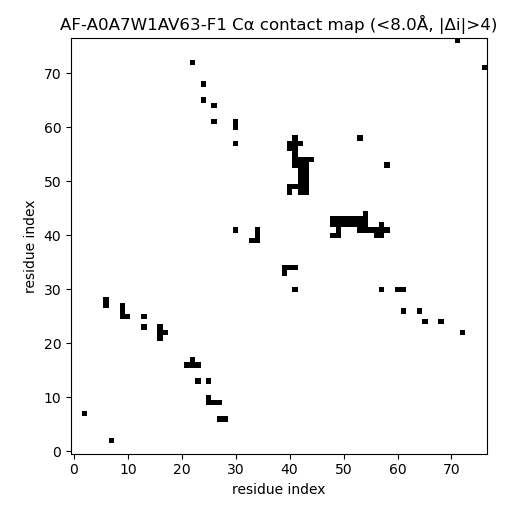S A C 1
ATOM 594 O O . LYS A 1 77 ? -13.637 6.994 8.417 1.00 56.50 77 LYS A O 1
#

Mean predicted aligned error: 3.78 Å

Foldseek 3Di:
DPDPDPCSVVVVVVVVCVVVVHDDDDCPVVLVVVCVV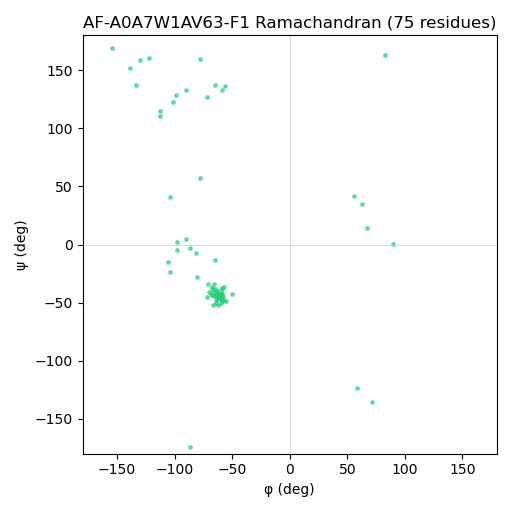PVDFQDDDDPGTNDDDGDPNVVVSSVVSCVVVVVCVVVVD

Solvent-accessible surface area (backbone atoms only — not comparable to full-atom values): 4655 Å² total; per-residue (Å²): 126,100,66,94,52,98,52,46,69,51,53,53,51,46,56,51,25,64,74,70,74,42,93,78,88,73,56,68,70,60,53,47,53,50,25,70,75,67,73,49,68,38,19,28,59,90,94,47,63,65,39,87,56,66,25,76,60,25,51,50,54,51,51,55,53,49,55,55,53,49,51,29,64,76,69,74,99